Protein AF-A0A2R6DDB4-F1 (afdb_monomer)

Secondary structure (DSSP, 8-state):
-PPP--GGGPPP--HHHHHHS-HHHHHHHHTT--

pLDDT: mean 85.53, std 10.1, range [54.88, 95.25]

Solvent-accessible surface area (backbone atoms only — not comparable to full-atom values): 2359 Å² total; per-residue (Å²): 126,82,76,77,82,59,74,84,65,59,81,90,78,53,72,66,51,67,74,70,47,50,72,69,56,53,51,52,56,60,61,67,68,108

Sequence (34 aa):
MPESIDESDNVELTDDDLENKSKGQLIKVAGQLR

Structure (mmCIF, N/CA/C/O backbone):
data_AF-A0A2R6DDB4-F1
#
_entry.id   AF-A0A2R6DDB4-F1
#
loop_
_atom_site.group_PDB
_atom_site.id
_atom_site.type_symbol
_atom_site.label_atom_id
_atom_site.label_alt_id
_atom_site.label_comp_id
_atom_site.label_asym_id
_atom_site.label_entity_id
_atom_site.label_seq_id
_atom_site.pdbx_PDB_ins_code
_atom_site.Cartn_x
_atom_site.Cartn_y
_atom_site.Cartn_z
_atom_site.occupancy
_atom_site.B_iso_or_equiv
_atom_site.auth_seq_id
_atom_site.auth_comp_id
_atom_site.auth_asym_id
_atom_site.auth_atom_id
_atom_site.pdbx_PDB_model_num
ATOM 1 N N . MET A 1 1 ? 28.133 5.564 -11.888 1.00 54.88 1 MET A N 1
ATOM 2 C CA . MET A 1 1 ? 27.099 6.310 -11.144 1.00 54.88 1 MET A CA 1
ATOM 3 C C . MET A 1 1 ? 26.158 5.261 -10.594 1.00 54.88 1 MET A C 1
ATOM 5 O O . MET A 1 1 ? 25.926 4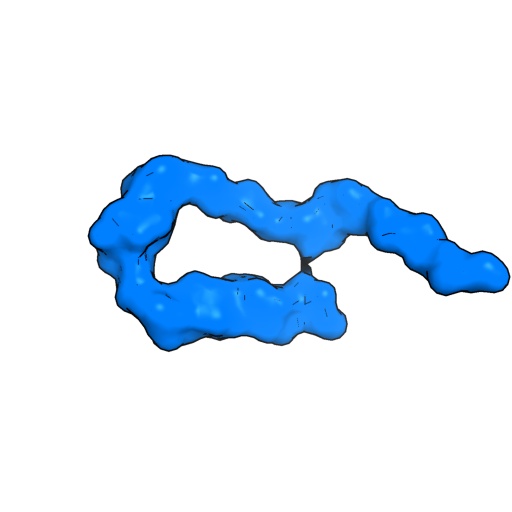.318 -11.343 1.00 54.88 1 MET A O 1
ATOM 9 N N . PRO A 1 2 ? 25.726 5.324 -9.322 1.00 59.06 2 PRO A N 1
ATOM 10 C CA . PRO A 1 2 ? 24.637 4.459 -8.890 1.00 59.06 2 PRO A CA 1
ATOM 11 C C . PRO A 1 2 ? 23.494 4.663 -9.879 1.00 59.06 2 PRO A C 1
ATOM 13 O O . PRO A 1 2 ? 23.242 5.787 -10.317 1.00 59.06 2 PRO A O 1
ATOM 16 N N . GLU A 1 3 ? 22.939 3.551 -10.322 1.00 69.00 3 GLU A N 1
ATOM 17 C CA . GLU A 1 3 ? 21.824 3.485 -11.256 1.00 69.00 3 GLU A CA 1
ATOM 18 C C . GLU A 1 3 ? 20.747 4.401 -10.674 1.00 69.00 3 GLU A C 1
ATOM 20 O O . GLU A 1 3 ? 20.465 4.324 -9.476 1.00 69.00 3 GLU A O 1
ATOM 25 N N . SER A 1 4 ? 20.299 5.391 -11.450 1.00 74.06 4 SER A N 1
ATOM 26 C CA . SER A 1 4 ? 19.322 6.368 -10.977 1.00 74.06 4 SER A CA 1
ATOM 27 C C . SER A 1 4 ? 18.148 5.601 -10.379 1.00 74.06 4 SER A C 1
ATOM 29 O O . SER A 1 4 ? 17.562 4.784 -11.078 1.00 74.06 4 SER A O 1
ATOM 31 N N . ILE A 1 5 ? 17.867 5.809 -9.090 1.00 74.75 5 ILE A N 1
ATOM 32 C CA . ILE A 1 5 ? 16.744 5.154 -8.412 1.00 74.75 5 ILE A CA 1
ATOM 33 C C . ILE A 1 5 ? 15.484 5.526 -9.196 1.00 74.75 5 ILE A C 1
ATOM 35 O O . ILE A 1 5 ? 15.171 6.714 -9.296 1.00 74.75 5 ILE A O 1
ATOM 39 N N . ASP A 1 6 ? 14.827 4.532 -9.796 1.00 79.81 6 ASP A N 1
ATOM 40 C CA . ASP A 1 6 ? 13.598 4.750 -10.547 1.00 79.81 6 ASP A CA 1
ATOM 41 C C . ASP A 1 6 ? 12.465 4.988 -9.551 1.00 79.81 6 ASP A C 1
ATOM 43 O O . ASP A 1 6 ?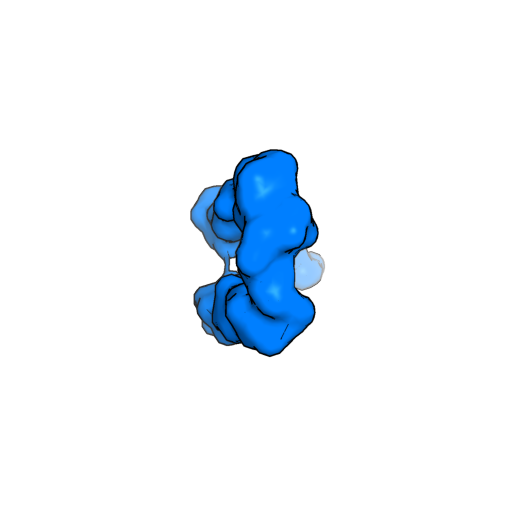 12.165 4.152 -8.698 1.00 79.81 6 ASP A O 1
ATOM 47 N N . GLU A 1 7 ? 11.840 6.158 -9.633 1.00 81.00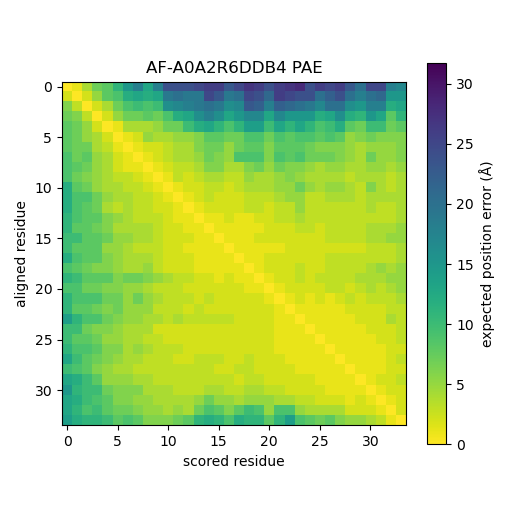 7 GLU A N 1
ATOM 48 C CA . GLU A 1 7 ? 10.715 6.492 -8.769 1.00 81.00 7 GLU A CA 1
ATOM 49 C C . GLU A 1 7 ? 9.519 5.557 -9.006 1.00 81.00 7 GLU A C 1
ATOM 51 O O . GLU A 1 7 ? 8.681 5.431 -8.110 1.00 81.00 7 GLU A O 1
ATOM 56 N N . SER A 1 8 ? 9.452 4.860 -10.152 1.00 81.31 8 SER A N 1
ATOM 57 C CA . SER A 1 8 ? 8.432 3.837 -10.409 1.00 81.31 8 SER A CA 1
ATOM 58 C C . SER A 1 8 ? 8.556 2.604 -9.520 1.00 81.31 8 SER A C 1
ATOM 60 O O . SER A 1 8 ? 7.577 1.875 -9.365 1.00 81.31 8 SER A O 1
ATOM 62 N N . ASP A 1 9 ? 9.732 2.374 -8.934 1.00 82.25 9 ASP A N 1
ATOM 63 C CA . ASP A 1 9 ? 9.959 1.264 -8.009 1.00 82.25 9 ASP A CA 1
ATOM 64 C C . ASP A 1 9 ? 9.493 1.602 -6.585 1.00 82.25 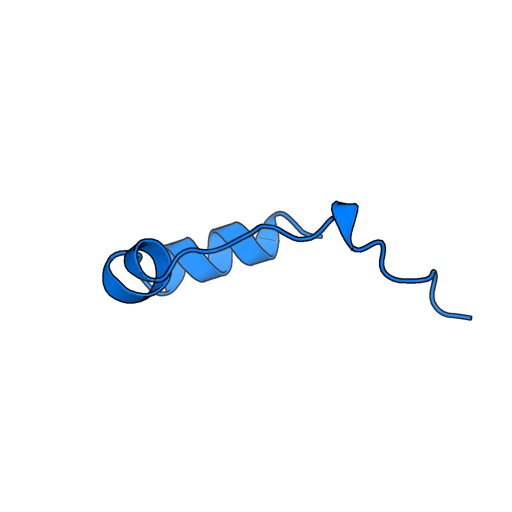9 ASP A C 1
ATOM 66 O O . ASP A 1 9 ? 9.510 0.742 -5.707 1.00 82.25 9 ASP A O 1
ATOM 70 N N . ASN A 1 10 ? 9.048 2.835 -6.321 1.00 86.19 10 ASN A N 1
ATOM 71 C CA . ASN A 1 10 ? 8.514 3.207 -5.017 1.00 86.19 10 ASN A CA 1
ATOM 72 C C . ASN A 1 10 ? 7.125 2.596 -4.782 1.00 86.19 10 ASN A C 1
ATOM 74 O O . ASN A 1 10 ? 6.267 2.557 -5.662 1.00 86.19 10 ASN A O 1
ATOM 78 N N . VAL A 1 11 ? 6.867 2.192 -3.537 1.00 88.06 11 VAL A N 1
ATOM 79 C CA . VAL A 1 11 ? 5.518 1.851 -3.072 1.00 88.06 11 VAL A CA 1
ATOM 80 C C . VAL A 1 11 ? 4.941 3.045 -2.326 1.00 88.06 11 VAL A C 1
ATOM 82 O O . VAL A 1 11 ? 5.510 3.496 -1.331 1.00 88.06 11 VAL A O 1
ATOM 85 N N . GLU A 1 12 ? 3.794 3.532 -2.792 1.00 88.19 12 GLU A N 1
ATOM 86 C CA . GLU A 1 12 ? 3.033 4.549 -2.074 1.00 88.19 12 GLU A CA 1
ATOM 87 C C . GLU A 1 12 ? 2.457 3.984 -0.771 1.00 88.19 12 GLU A C 1
ATOM 89 O O . GLU A 1 12 ? 1.960 2.855 -0.707 1.00 88.19 12 GLU A O 1
ATOM 94 N N . LEU A 1 13 ? 2.524 4.800 0.279 1.00 91.19 13 LEU A N 1
ATOM 95 C CA . LEU A 1 13 ? 1.902 4.542 1.569 1.00 91.19 13 LEU A CA 1
ATOM 96 C C . LEU A 1 13 ? 0.959 5.693 1.886 1.00 91.19 13 LEU A C 1
ATOM 98 O O . LEU A 1 13 ? 1.297 6.860 1.687 1.00 91.19 13 LEU A O 1
ATOM 102 N N . THR A 1 14 ? -0.213 5.345 2.393 1.00 94.38 14 THR A N 1
ATOM 103 C CA . THR A 1 14 ? -1.212 6.307 2.856 1.00 94.38 14 THR A CA 1
ATOM 104 C C . THR A 1 14 ? -1.064 6.573 4.352 1.00 94.38 14 THR A C 1
ATOM 106 O O . THR A 1 14 ? -0.424 5.807 5.073 1.00 94.38 14 THR A O 1
ATOM 109 N N . ASP A 1 15 ? -1.700 7.631 4.851 1.00 93.50 15 ASP A N 1
ATOM 110 C CA . ASP A 1 15 ? -1.732 7.907 6.293 1.00 93.50 15 ASP A CA 1
ATOM 111 C C . ASP A 1 15 ? -2.385 6.754 7.079 1.00 93.50 15 ASP A C 1
ATOM 113 O O . ASP A 1 15 ? -1.897 6.362 8.137 1.00 93.50 15 ASP A O 1
ATOM 117 N N . ASP A 1 16 ? -3.416 6.121 6.508 1.00 93.56 16 ASP A N 1
ATOM 118 C CA . ASP A 1 16 ? -4.070 4.939 7.082 1.00 93.56 16 ASP A CA 1
ATOM 119 C C . ASP A 1 16 ? -3.100 3.756 7.220 1.00 93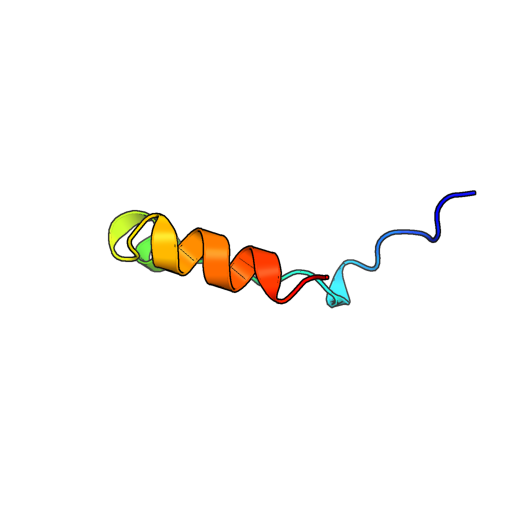.56 16 ASP A C 1
ATOM 121 O O . ASP A 1 16 ? -3.105 3.045 8.227 1.00 93.56 16 ASP A O 1
AT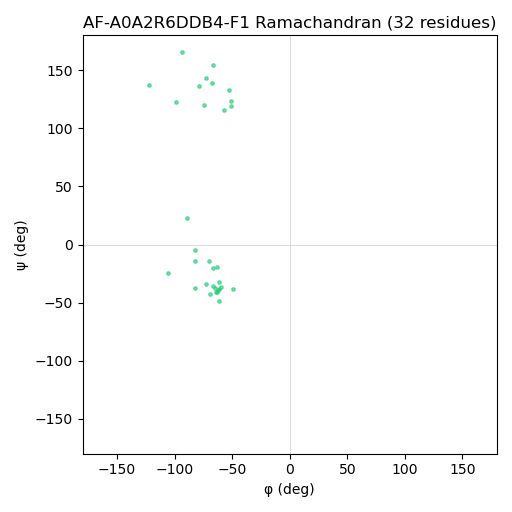OM 125 N N . ASP A 1 17 ? -2.206 3.580 6.244 1.00 93.00 17 ASP A N 1
ATOM 126 C CA . ASP A 1 17 ? -1.171 2.554 6.303 1.00 93.00 17 ASP A CA 1
ATOM 127 C C . ASP A 1 17 ? -0.186 2.809 7.443 1.00 93.00 17 ASP A C 1
ATOM 129 O O . ASP A 1 17 ? 0.267 1.860 8.082 1.00 93.00 17 ASP A O 1
ATOM 133 N N . LEU A 1 18 ? 0.153 4.072 7.701 1.00 92.00 18 LEU A N 1
ATOM 134 C CA . LEU A 1 18 ? 1.078 4.454 8.767 1.00 92.00 18 LEU A CA 1
ATOM 135 C C . LEU A 1 18 ? 0.447 4.307 10.156 1.00 92.00 18 LEU A C 1
ATOM 137 O O . LEU A 1 18 ? 1.145 3.944 11.105 1.00 92.00 18 LEU A O 1
ATOM 141 N N . GLU A 1 19 ? -0.856 4.559 10.272 1.00 93.81 19 GLU A N 1
ATOM 142 C CA . GLU A 1 19 ? -1.592 4.473 11.535 1.00 93.81 19 GLU A CA 1
ATOM 143 C C . GLU A 1 19 ? -2.008 3.036 11.883 1.00 93.81 19 GLU A C 1
ATOM 145 O O . GLU A 1 19 ? -1.953 2.644 13.052 1.00 93.81 19 GLU A O 1
ATOM 150 N N . ASN A 1 20 ? -2.383 2.228 10.886 1.00 94.38 20 ASN A N 1
ATOM 151 C CA . ASN A 1 20 ? -2.985 0.912 11.118 1.00 94.38 20 ASN A CA 1
AT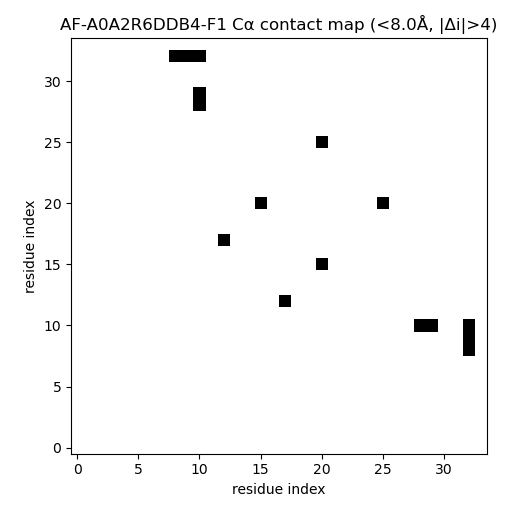OM 152 C C . ASN A 1 20 ? -2.051 -0.273 10.844 1.00 94.38 20 ASN A C 1
ATOM 154 O O . ASN A 1 20 ? -2.261 -1.353 11.412 1.00 94.38 20 ASN A O 1
ATOM 158 N N . LYS A 1 21 ? -1.014 -0.136 10.000 1.00 94.75 21 LYS A N 1
ATOM 159 C CA . LYS A 1 21 ? -0.068 -1.244 9.787 1.00 94.75 21 LYS A CA 1
ATOM 160 C C . LYS A 1 21 ? 0.920 -1.331 10.939 1.00 94.75 21 LYS A C 1
ATOM 162 O O . LYS A 1 21 ? 1.543 -0.364 11.366 1.00 94.75 21 LYS A O 1
ATOM 167 N N . SER A 1 22 ? 1.159 -2.556 11.393 1.00 94.56 22 SER A N 1
ATOM 168 C CA . SER A 1 22 ? 2.236 -2.815 12.340 1.00 94.56 22 SER A CA 1
ATOM 169 C C . SER A 1 22 ? 3.605 -2.572 11.697 1.00 94.56 22 SER A C 1
ATOM 171 O O . SER A 1 22 ? 3.812 -2.773 10.497 1.00 94.56 22 SER A O 1
ATOM 173 N N . LYS A 1 23 ? 4.596 -2.249 12.532 1.00 92.00 23 LYS A N 1
ATOM 174 C CA . LYS A 1 23 ? 5.997 -2.081 12.118 1.00 92.00 23 LYS A CA 1
ATOM 175 C C . LYS A 1 23 ? 6.515 -3.251 11.267 1.00 92.00 23 LYS A C 1
ATOM 177 O O . LYS A 1 23 ? 7.239 -3.034 10.302 1.00 92.00 23 LYS A O 1
ATOM 182 N N . GLY A 1 24 ? 6.125 -4.488 11.589 1.00 95.25 24 GLY A N 1
ATOM 183 C CA . GLY A 1 24 ? 6.508 -5.674 10.816 1.00 95.25 24 GLY A CA 1
ATOM 184 C C . GLY A 1 24 ? 5.907 -5.705 9.407 1.00 95.25 24 GLY A C 1
ATOM 185 O O . GLY A 1 24 ? 6.579 -6.119 8.465 1.00 95.25 24 GLY A O 1
ATOM 186 N N . GLN A 1 25 ? 4.674 -5.224 9.238 1.00 92.69 25 GLN A N 1
ATOM 187 C CA . GLN A 1 25 ? 4.034 -5.112 7.925 1.00 92.69 25 GLN A CA 1
ATOM 188 C C . GLN A 1 25 ? 4.703 -4.033 7.068 1.00 92.69 25 GLN A C 1
ATOM 190 O O . GLN A 1 25 ? 4.984 -4.294 5.902 1.00 92.69 25 GLN A O 1
ATOM 195 N N . LEU A 1 26 ? 5.037 -2.872 7.641 1.00 93.12 26 LEU A N 1
ATOM 196 C CA . LEU A 1 26 ? 5.748 -1.806 6.921 1.00 93.12 26 LEU A CA 1
ATOM 197 C C . LEU A 1 26 ? 7.160 -2.241 6.493 1.00 93.12 26 LEU A C 1
ATOM 199 O O . LEU A 1 26 ? 7.565 -2.012 5.356 1.00 93.12 26 LEU A O 1
ATOM 203 N N . ILE 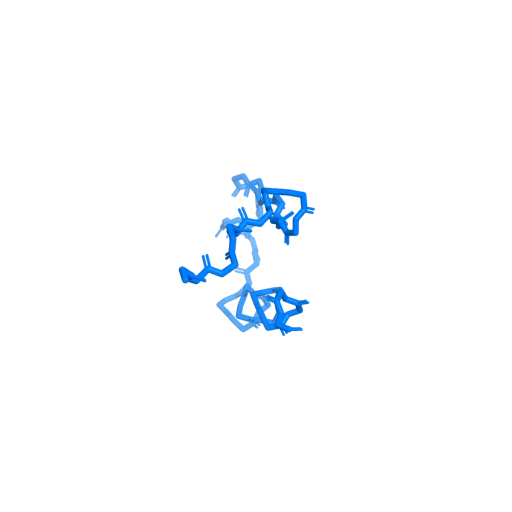A 1 27 ? 7.886 -2.954 7.362 1.00 91.19 27 ILE A N 1
ATOM 204 C CA . ILE A 1 27 ? 9.199 -3.533 7.025 1.00 91.19 27 ILE A CA 1
ATOM 205 C C . ILE A 1 27 ? 9.077 -4.553 5.887 1.00 91.19 27 ILE A C 1
ATOM 207 O O . ILE A 1 27 ? 9.938 -4.604 5.010 1.00 91.19 27 ILE A O 1
ATOM 211 N N . LYS A 1 28 ? 8.011 -5.361 5.881 1.00 91.19 28 LYS A N 1
ATOM 212 C CA . LYS A 1 28 ? 7.761 -6.331 4.812 1.00 91.19 28 LYS A CA 1
ATOM 213 C C . LYS A 1 28 ? 7.533 -5.641 3.466 1.00 91.19 28 LYS A C 1
ATOM 215 O O . LYS A 1 28 ? 8.080 -6.117 2.481 1.00 91.19 28 LYS A O 1
ATOM 220 N N . VAL A 1 29 ? 6.788 -4.533 3.444 1.00 89.44 29 VAL A N 1
ATOM 221 C CA . VAL A 1 29 ? 6.578 -3.713 2.237 1.00 89.44 29 VAL A CA 1
ATOM 222 C C . VAL A 1 29 ? 7.907 -3.155 1.724 1.00 89.44 29 VAL A C 1
ATOM 224 O O . VAL A 1 29 ? 8.242 -3.351 0.563 1.00 89.44 29 VAL A O 1
ATOM 227 N N . ALA A 1 30 ? 8.728 -2.569 2.599 1.00 87.69 30 ALA A N 1
ATOM 228 C CA . ALA A 1 30 ? 10.050 -2.065 2.213 1.00 87.69 30 ALA A CA 1
ATOM 229 C C . ALA A 1 30 ? 10.988 -3.172 1.690 1.00 87.69 30 ALA A C 1
ATOM 231 O O . ALA A 1 30 ? 11.818 -2.936 0.818 1.00 87.69 30 ALA A O 1
ATOM 232 N N . GLY A 1 31 ? 10.854 -4.398 2.203 1.00 85.75 31 GLY A N 1
ATOM 233 C CA . GLY A 1 31 ? 11.618 -5.552 1.733 1.00 85.75 31 GLY A CA 1
ATOM 234 C C . GLY A 1 31 ? 11.240 -6.041 0.331 1.00 85.75 31 GLY A C 1
ATOM 235 O O . GLY A 1 31 ? 12.001 -6.822 -0.230 1.00 85.75 31 GLY A O 1
ATOM 236 N N . GLN A 1 32 ? 10.101 -5.608 -0.221 1.00 83.62 32 GLN A N 1
ATOM 237 C CA . GLN A 1 32 ? 9.685 -5.918 -1.595 1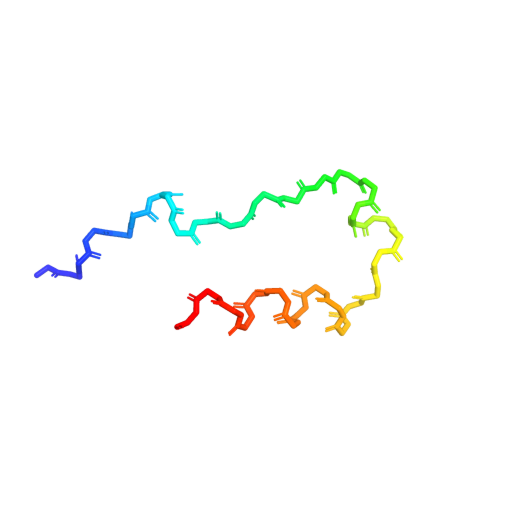.00 83.62 32 GLN A CA 1
ATOM 238 C C . GLN A 1 32 ? 10.331 -4.993 -2.636 1.00 83.62 32 GLN A C 1
ATOM 240 O O . GLN A 1 32 ? 10.297 -5.323 -3.813 1.00 83.62 32 GLN A O 1
ATOM 245 N N . LEU A 1 33 ? 10.934 -3.878 -2.207 1.00 81.31 33 LEU A N 1
ATOM 246 C CA . LEU A 1 33 ? 11.601 -2.883 -3.062 1.00 81.31 33 LEU A CA 1
ATOM 247 C C . LEU A 1 33 ? 13.091 -3.196 -3.294 1.00 81.31 33 LEU A C 1
ATOM 249 O O . LEU A 1 33 ? 13.904 -2.296 -3.488 1.00 81.31 33 LEU A O 1
ATOM 253 N N . ARG A 1 34 ? 13.469 -4.466 -3.143 1.00 71.06 34 ARG A N 1
ATOM 254 C CA . ARG A 1 34 ? 14.847 -4.962 -3.208 1.00 71.06 34 ARG A CA 1
ATOM 255 C C . ARG A 1 34 ? 15.081 -5.814 -4.439 1.00 71.06 34 ARG A C 1
ATOM 257 O O . ARG A 1 34 ? 14.147 -6.558 -4.805 1.00 71.06 34 ARG A O 1
#

Radius of gyration: 11.87 Å; Cα contacts (8 Å, |Δi|>4): 8; chains: 1; bounding box: 31×14×24 Å

Mean predicted aligned error: 5.51 Å

Foldseek 3Di:
DPDPPDPVLDDDDDPCCVVPPDPVRVVVVVVVSD